Protein AF-A0A378PII3-F1 (afdb_monomer_lite)

Structure (mmCIF, N/CA/C/O backbone):
data_AF-A0A378PII3-F1
#
_entry.id   AF-A0A378PII3-F1
#
loop_
_atom_site.group_PDB
_atom_site.id
_atom_site.type_symbol
_atom_site.label_atom_id
_atom_site.label_alt_id
_atom_site.label_comp_id
_atom_site.label_asym_id
_atom_site.label_entity_id
_atom_site.label_seq_id
_atom_site.pdbx_PDB_ins_code
_atom_site.Cartn_x
_atom_site.Cartn_y
_atom_site.Cartn_z
_atom_site.occupancy
_atom_site.B_iso_or_equiv
_atom_site.auth_seq_id
_atom_site.auth_comp_id
_atom_site.auth_asym_id
_atom_site.auth_atom_id
_atom_site.pdbx_PDB_model_num
ATOM 1 N N . MET A 1 1 ? -76.388 -30.554 -1.267 1.00 51.62 1 MET A N 1
ATOM 2 C CA . MET A 1 1 ? -75.400 -29.836 -2.111 1.00 51.62 1 MET A CA 1
ATOM 3 C C . MET A 1 1 ? -74.611 -28.744 -1.367 1.00 51.62 1 MET A C 1
ATOM 5 O O . MET A 1 1 ? -73.467 -28.515 -1.723 1.00 51.62 1 MET A O 1
ATOM 9 N N . TYR A 1 2 ? -75.135 -28.155 -0.282 1.00 53.41 2 TYR A N 1
ATOM 10 C CA . TYR A 1 2 ? -74.524 -27.028 0.459 1.00 53.41 2 TYR A CA 1
ATOM 11 C C . TYR A 1 2 ? -73.249 -27.338 1.292 1.00 53.41 2 TYR A C 1
ATOM 13 O O . TYR A 1 2 ? -72.469 -26.438 1.593 1.00 53.41 2 TYR A O 1
ATOM 21 N N . CYS A 1 3 ? -72.993 -28.601 1.661 1.00 52.94 3 CYS A N 1
ATOM 22 C CA . CYS A 1 3 ? -71.844 -28.979 2.509 1.00 52.94 3 CYS A CA 1
ATOM 23 C C . CYS A 1 3 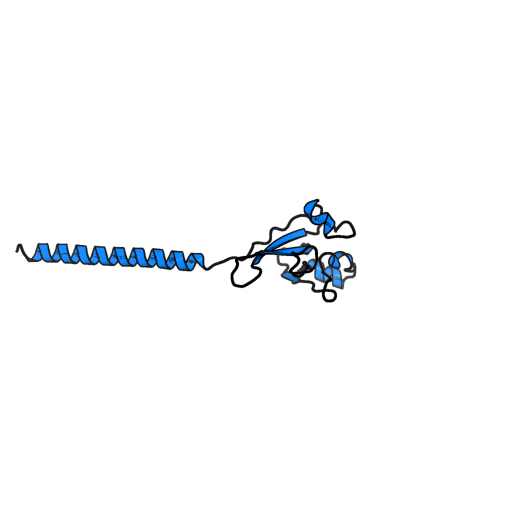? -70.512 -29.098 1.726 1.00 52.94 3 CYS A C 1
ATOM 25 O O . CYS A 1 3 ? -69.435 -28.836 2.259 1.00 52.94 3 CYS A O 1
ATOM 27 N N . ARG A 1 4 ? -70.582 -29.432 0.428 1.00 57.62 4 ARG A N 1
ATOM 28 C CA . ARG A 1 4 ? -69.412 -29.716 -0.429 1.00 57.62 4 ARG A CA 1
ATOM 29 C C . ARG A 1 4 ? -68.685 -28.439 -0.882 1.00 57.62 4 ARG A C 1
ATOM 31 O O . ARG A 1 4 ? -67.461 -28.415 -0.939 1.00 57.62 4 ARG A O 1
ATOM 38 N N . GLU A 1 5 ? -69.428 -27.359 -1.121 1.00 61.97 5 GLU A N 1
ATOM 39 C CA . GLU A 1 5 ? -68.887 -26.041 -1.493 1.00 61.97 5 GLU A CA 1
ATOM 40 C C . GLU A 1 5 ? -68.153 -25.339 -0.342 1.00 61.97 5 GLU A C 1
ATOM 42 O O . GLU A 1 5 ? -67.125 -24.694 -0.558 1.00 61.97 5 GLU A O 1
ATOM 47 N N . LYS A 1 6 ? -68.654 -25.474 0.896 1.00 62.78 6 LYS A N 1
ATOM 48 C CA . LYS A 1 6 ? -67.992 -24.910 2.083 1.00 62.78 6 LYS A CA 1
ATOM 49 C C . LYS A 1 6 ? -66.672 -25.617 2.368 1.00 62.78 6 LYS A C 1
ATOM 51 O O . LYS A 1 6 ? -65.673 -24.942 2.594 1.00 62.78 6 LYS A O 1
ATOM 56 N N . ALA A 1 7 ? -66.654 -26.948 2.284 1.00 70.62 7 ALA A N 1
ATOM 57 C CA . ALA A 1 7 ? -65.437 -27.740 2.442 1.00 70.62 7 ALA A CA 1
ATOM 58 C C . ALA A 1 7 ? -64.378 -27.380 1.384 1.00 70.62 7 ALA A C 1
ATOM 60 O O . ALA A 1 7 ? -63.220 -27.166 1.731 1.00 70.62 7 ALA A O 1
ATOM 61 N N . PHE A 1 8 ? -64.777 -27.204 0.119 1.00 72.81 8 PHE A N 1
ATOM 62 C CA . PHE A 1 8 ? -63.866 -26.798 -0.956 1.00 72.81 8 PHE A CA 1
ATOM 63 C C . PHE A 1 8 ? -63.261 -25.402 -0.729 1.00 72.81 8 PHE A C 1
ATOM 65 O O . PHE A 1 8 ? -62.053 -25.225 -0.855 1.00 72.81 8 PHE A O 1
ATOM 72 N N . LYS A 1 9 ? -64.068 -24.418 -0.305 1.00 71.88 9 LYS A N 1
ATOM 73 C CA . LYS A 1 9 ? -63.573 -23.070 0.038 1.00 71.88 9 LYS A CA 1
ATOM 74 C C . LYS A 1 9 ? -62.637 -23.069 1.250 1.00 71.88 9 LYS A C 1
ATOM 76 O O . LYS A 1 9 ? -61.703 -22.273 1.284 1.00 71.88 9 LYS A O 1
ATOM 81 N N . ILE A 1 10 ? -62.876 -23.937 2.234 1.00 76.06 10 ILE A N 1
ATOM 82 C CA . ILE A 1 10 ? -62.014 -24.078 3.418 1.00 76.06 10 ILE A CA 1
ATOM 83 C C . ILE A 1 10 ? -60.674 -24.708 3.028 1.00 76.06 10 ILE A C 1
ATOM 85 O O . ILE A 1 10 ? -59.633 -24.155 3.365 1.00 76.06 10 ILE A O 1
ATOM 89 N N . ILE A 1 11 ? -60.687 -25.798 2.256 1.00 79.19 11 ILE A N 1
ATOM 90 C CA . ILE A 1 11 ? -59.469 -26.464 1.770 1.00 79.19 11 ILE A CA 1
ATOM 91 C C . ILE A 1 11 ? -58.649 -25.515 0.888 1.00 79.19 11 ILE A C 1
ATOM 93 O O . ILE A 1 11 ? -57.438 -25.411 1.067 1.00 79.19 11 ILE A O 1
ATOM 97 N N . PHE A 1 12 ? -59.303 -24.761 -0.001 1.00 81.12 12 PHE A N 1
ATOM 98 C CA . PHE A 1 12 ? -58.640 -23.761 -0.838 1.00 81.12 12 PHE A CA 1
ATOM 99 C C . PHE A 1 12 ? -57.983 -22.651 -0.006 1.00 81.12 12 PHE A C 1
ATOM 101 O O . PHE A 1 12 ? -56.839 -22.291 -0.265 1.00 81.12 12 PHE A O 1
ATOM 108 N N . LYS A 1 13 ? -58.661 -22.143 1.035 1.00 79.94 13 LYS A N 1
ATOM 109 C CA . LYS A 1 13 ? -58.075 -21.156 1.957 1.00 79.94 13 LYS A CA 1
ATOM 110 C C . LYS A 1 13 ? -56.884 -21.718 2.731 1.00 79.94 13 LYS A C 1
ATOM 112 O O . LYS A 1 13 ? -55.884 -21.025 2.854 1.00 79.94 13 LYS A O 1
ATOM 117 N N . ILE A 1 14 ? -56.976 -22.958 3.214 1.00 82.12 14 ILE A N 1
ATOM 118 C CA . ILE A 1 14 ? -55.885 -23.621 3.941 1.00 82.12 14 ILE A CA 1
ATOM 119 C C . ILE A 1 14 ? -54.668 -23.796 3.024 1.00 82.12 14 ILE A C 1
ATOM 121 O O . ILE A 1 14 ? -53.570 -23.402 3.402 1.00 82.12 14 ILE A O 1
ATOM 125 N N . LEU A 1 15 ? -54.862 -24.300 1.801 1.00 85.38 15 LEU A N 1
ATOM 126 C CA . LEU A 1 15 ? -53.795 -24.427 0.801 1.00 85.38 15 LEU A CA 1
ATOM 127 C C . LEU A 1 15 ? -53.152 -23.074 0.480 1.00 85.38 15 LEU A C 1
ATOM 129 O O . LEU A 1 15 ? -51.929 -22.973 0.470 1.00 85.38 15 LEU A O 1
ATOM 133 N N . LEU A 1 16 ? -53.958 -22.027 0.287 1.00 84.44 16 LEU A N 1
ATOM 134 C CA . LEU A 1 16 ? -53.453 -20.683 0.015 1.00 84.44 16 LEU A CA 1
ATOM 135 C C . LEU A 1 16 ? -52.621 -20.143 1.189 1.00 84.44 16 LEU A C 1
ATOM 137 O O . LEU A 1 16 ? -51.543 -19.596 0.976 1.00 84.44 16 LEU A O 1
ATOM 141 N N . SER A 1 17 ? -53.073 -20.347 2.430 1.00 83.62 17 SER A N 1
ATOM 142 C CA . SER A 1 17 ? -52.323 -19.963 3.631 1.00 83.62 17 SER A CA 1
ATOM 143 C C . SER A 1 17 ? -51.003 -20.726 3.766 1.00 83.62 17 SER A C 1
ATOM 145 O O . SER A 1 17 ? -49.984 -20.105 4.057 1.00 83.62 17 SER A O 1
ATOM 147 N N . PHE A 1 18 ? -50.983 -22.038 3.509 1.00 87.44 18 PHE A N 1
ATOM 148 C CA . PHE A 1 18 ? -49.746 -22.827 3.534 1.00 87.44 18 PHE A CA 1
ATOM 149 C C . PHE A 1 18 ? -48.748 -22.370 2.466 1.00 87.44 18 PHE A C 1
ATOM 151 O O . PHE A 1 18 ? -47.563 -22.236 2.762 1.00 87.44 18 PHE A O 1
ATOM 158 N N . VAL A 1 19 ? -49.217 -22.063 1.252 1.00 90.38 19 VAL A N 1
ATOM 159 C CA . VAL A 1 19 ? -48.364 -21.529 0.179 1.00 90.38 19 VAL A CA 1
ATOM 160 C C . VAL A 1 19 ? -47.758 -20.182 0.579 1.00 90.38 19 VAL A C 1
ATOM 162 O O . VAL A 1 19 ? -46.559 -19.983 0.410 1.00 90.38 19 VAL A O 1
ATOM 165 N N . ILE A 1 20 ? -48.546 -19.282 1.174 1.00 91.00 20 ILE A N 1
ATOM 166 C CA . ILE A 1 20 ? -48.051 -17.981 1.653 1.00 91.00 20 ILE A CA 1
ATOM 167 C C . ILE A 1 20 ? -46.980 -18.164 2.736 1.00 91.00 20 ILE A C 1
ATOM 169 O O . ILE A 1 20 ? -45.941 -17.514 2.677 1.00 91.00 20 ILE A O 1
ATOM 173 N N . ILE A 1 21 ? -47.191 -19.070 3.694 1.00 89.38 21 ILE A N 1
ATOM 174 C CA . ILE A 1 21 ? -46.218 -19.336 4.765 1.00 89.38 21 ILE A CA 1
ATOM 175 C C . ILE A 1 21 ? -44.899 -19.866 4.189 1.00 89.38 21 ILE A C 1
ATOM 177 O O . ILE A 1 21 ? -43.833 -19.404 4.590 1.00 89.38 21 ILE A O 1
ATOM 181 N N . ILE A 1 22 ? -44.959 -20.787 3.223 1.00 90.06 22 ILE A N 1
ATOM 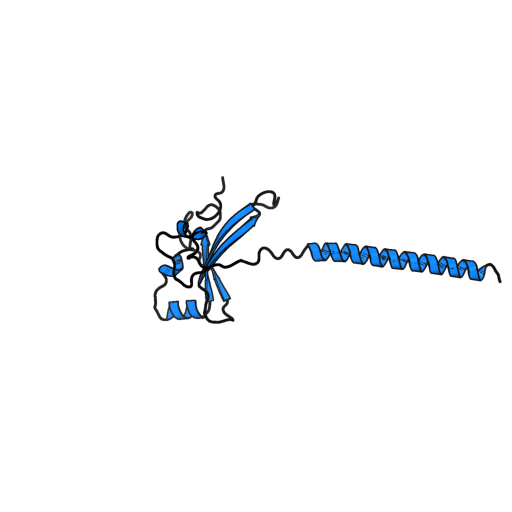182 C CA . ILE A 1 22 ? -43.761 -21.329 2.565 1.00 90.06 22 ILE A CA 1
ATOM 183 C C . ILE A 1 22 ? -43.012 -20.228 1.807 1.00 90.06 22 ILE A C 1
ATOM 185 O O . ILE A 1 22 ? -41.790 -20.149 1.906 1.00 90.06 22 ILE A O 1
ATOM 189 N N . LEU A 1 23 ? -43.725 -19.347 1.099 1.00 91.06 23 LEU A N 1
ATOM 190 C CA . LEU A 1 23 ? -43.113 -18.226 0.381 1.00 91.06 23 LEU A CA 1
ATOM 191 C C . LEU A 1 23 ? -42.424 -17.237 1.331 1.00 91.06 23 LEU A C 1
ATOM 193 O O . LEU A 1 23 ? -41.312 -16.798 1.050 1.00 91.06 23 LEU A O 1
ATOM 197 N N . VAL A 1 24 ? -43.042 -16.924 2.473 1.00 91.25 24 VAL A N 1
ATOM 198 C CA . VAL A 1 24 ? -42.441 -16.047 3.493 1.00 91.25 24 VAL A CA 1
ATOM 199 C C . VAL A 1 24 ? -41.208 -16.700 4.118 1.00 91.25 24 VAL A C 1
ATOM 201 O O . VAL A 1 24 ? -40.173 -16.049 4.244 1.00 91.25 24 VAL A O 1
ATOM 204 N N . ALA A 1 25 ? -41.278 -17.988 4.464 1.00 86.94 25 ALA A N 1
ATOM 205 C CA . ALA A 1 25 ? -40.139 -18.720 5.017 1.00 86.94 25 ALA A CA 1
ATOM 206 C C . ALA A 1 25 ? -38.971 -18.804 4.020 1.00 86.94 25 ALA A C 1
ATOM 208 O O . ALA A 1 25 ? -37.821 -18.609 4.408 1.00 86.94 25 ALA A O 1
ATOM 209 N N . ALA A 1 26 ? -39.259 -19.029 2.735 1.00 87.88 26 ALA A N 1
ATOM 210 C CA . ALA A 1 26 ? -38.253 -19.031 1.680 1.00 87.88 26 ALA A CA 1
ATOM 211 C C . ALA A 1 26 ? -37.614 -17.645 1.494 1.00 87.88 26 ALA A C 1
ATOM 213 O O . ALA A 1 26 ? -36.395 -17.557 1.385 1.00 87.88 26 ALA A O 1
ATOM 214 N N . ALA A 1 27 ? -38.401 -16.565 1.525 1.00 84.75 27 ALA A N 1
ATOM 215 C CA . ALA A 1 27 ? -37.885 -15.199 1.426 1.00 84.75 27 ALA A CA 1
ATOM 216 C C . ALA A 1 27 ? -36.989 -14.824 2.622 1.00 84.75 27 ALA A C 1
ATOM 218 O O . ALA A 1 27 ? -35.913 -14.259 2.431 1.00 84.75 27 ALA A O 1
ATOM 219 N N . LEU A 1 28 ? -37.394 -15.186 3.845 1.00 81.75 28 LEU A N 1
ATOM 220 C CA . LEU A 1 28 ? -36.599 -14.962 5.058 1.00 81.75 28 LEU A CA 1
ATOM 221 C C . LEU A 1 28 ? -35.312 -15.801 5.064 1.00 81.75 28 LEU A C 1
ATOM 223 O O . LEU A 1 28 ? -34.243 -15.285 5.384 1.00 81.75 28 LEU A O 1
ATOM 227 N N . GLY A 1 29 ? -35.393 -17.074 4.665 1.00 78.12 29 GLY A N 1
ATOM 228 C CA . GLY A 1 29 ? -34.227 -17.950 4.540 1.00 78.12 29 GLY A CA 1
ATOM 229 C C . GLY A 1 29 ? -33.249 -17.482 3.460 1.00 78.12 29 GLY A C 1
ATOM 230 O O . GLY A 1 29 ? -32.041 -17.496 3.677 1.00 78.12 29 GLY A O 1
ATOM 231 N N . PHE A 1 30 ? -33.753 -17.001 2.322 1.00 72.88 30 PHE A N 1
ATOM 232 C CA . PHE A 1 30 ? -32.926 -16.468 1.239 1.00 72.88 30 PHE A CA 1
ATOM 233 C C . PHE A 1 30 ? -3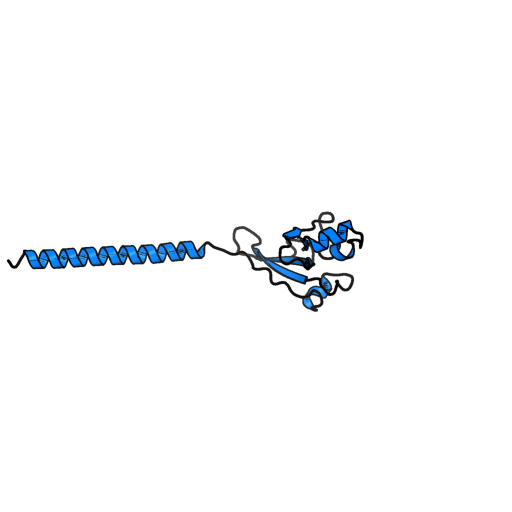2.238 -15.152 1.629 1.00 72.88 30 PHE A C 1
ATOM 235 O O . PHE A 1 30 ? -31.051 -14.991 1.363 1.00 72.88 30 PHE A O 1
ATOM 242 N N . GLY A 1 31 ? -32.930 -14.251 2.339 1.00 68.19 31 GLY A N 1
ATOM 243 C CA . GLY A 1 31 ? -32.317 -13.040 2.899 1.00 68.19 31 GLY A CA 1
ATOM 244 C C . GLY A 1 31 ? -31.202 -13.344 3.907 1.00 68.19 31 GLY A C 1
ATOM 245 O O . GLY A 1 31 ? -30.156 -12.701 3.880 1.00 68.19 31 GLY A O 1
ATOM 246 N N . TYR A 1 32 ? -31.380 -14.373 4.743 1.00 72.50 32 TYR A N 1
ATOM 247 C CA . TYR A 1 32 ? -30.342 -14.839 5.667 1.00 72.50 32 TYR A CA 1
ATOM 248 C C . TYR A 1 32 ? -29.115 -15.411 4.938 1.00 72.50 32 TYR A C 1
ATOM 250 O O . TYR A 1 32 ? -27.982 -15.155 5.342 1.00 72.50 32 TYR A O 1
ATOM 258 N N . LEU A 1 33 ? -29.324 -16.148 3.843 1.00 65.50 33 LEU A N 1
ATOM 259 C CA . LEU A 1 33 ? -28.231 -16.692 3.033 1.00 65.50 33 LEU A CA 1
ATOM 260 C C . LEU A 1 33 ? -27.472 -15.600 2.263 1.00 65.50 33 LEU A C 1
ATOM 262 O O . LEU A 1 33 ? -26.245 -15.642 2.238 1.00 65.50 33 LEU A O 1
ATOM 266 N N . LEU A 1 34 ? -28.167 -14.596 1.713 1.00 60.34 34 LEU A N 1
ATOM 267 C CA . LEU A 1 34 ? -27.534 -13.439 1.060 1.00 60.34 34 LEU A CA 1
ATOM 268 C C . LEU A 1 34 ? -26.732 -12.569 2.037 1.00 60.34 34 LEU A C 1
ATOM 270 O O . LEU A 1 34 ? -25.725 -11.985 1.654 1.00 60.34 34 LEU A O 1
ATOM 274 N N . SER A 1 35 ? -27.127 -12.515 3.311 1.00 62.19 35 SER A N 1
ATOM 275 C CA . SER A 1 35 ? -26.378 -11.779 4.336 1.00 62.19 35 SER A CA 1
ATOM 276 C C . SER A 1 35 ? -25.004 -12.389 4.651 1.00 62.19 35 SER A C 1
ATOM 278 O O . SER A 1 35 ? -24.217 -11.744 5.341 1.00 62.19 35 SER A O 1
ATOM 280 N N . LYS A 1 36 ? -24.714 -13.623 4.208 1.00 54.56 36 LYS A N 1
ATOM 281 C CA . LYS A 1 36 ? -23.481 -14.344 4.565 1.00 54.56 36 LYS A CA 1
ATOM 282 C C . LYS A 1 36 ? -22.351 -14.216 3.534 1.00 54.56 36 LYS A C 1
ATOM 284 O O . LYS A 1 36 ? -21.261 -14.727 3.779 1.00 54.56 36 LYS A O 1
ATOM 289 N N . GLU A 1 37 ? -22.568 -13.535 2.410 1.00 49.16 37 GLU A N 1
ATOM 290 C CA . GLU A 1 37 ? -21.507 -13.244 1.439 1.00 49.16 37 GLU A CA 1
ATOM 291 C C . GLU A 1 37 ? -20.821 -11.924 1.808 1.00 49.16 37 GLU A C 1
ATOM 293 O O . GLU A 1 37 ? -21.064 -10.864 1.240 1.00 49.16 37 GLU A O 1
ATOM 298 N N . GLN A 1 38 ? -19.988 -11.979 2.847 1.00 43.66 38 GLN A N 1
ATOM 299 C CA . GLN A 1 38 ? -19.148 -10.856 3.239 1.00 43.66 38 GLN A CA 1
ATOM 300 C C . GLN A 1 38 ? -17.958 -10.806 2.279 1.00 43.66 38 GLN A C 1
ATOM 302 O O . GLN A 1 38 ? -16.922 -11.422 2.524 1.00 43.66 38 GLN A O 1
ATOM 307 N N . THR A 1 39 ? -18.107 -10.085 1.166 1.00 49.75 39 THR A N 1
ATOM 308 C CA . THR A 1 39 ? -16.963 -9.586 0.397 1.00 49.75 39 THR A CA 1
ATOM 309 C C . THR A 1 39 ? -16.146 -8.711 1.342 1.00 49.75 39 THR A C 1
ATOM 311 O O . THR A 1 39 ? -16.487 -7.550 1.574 1.00 49.75 39 THR A O 1
ATOM 314 N N . GLN A 1 40 ? -15.129 -9.286 1.985 1.00 49.06 40 GLN A N 1
ATOM 315 C CA . GLN A 1 40 ? -14.227 -8.517 2.831 1.00 49.06 40 GLN A CA 1
ATOM 316 C C . GLN A 1 40 ? -13.454 -7.546 1.946 1.00 49.06 40 GLN A C 1
ATOM 318 O O . GLN A 1 40 ? -12.594 -7.967 1.181 1.00 49.06 40 GLN A O 1
ATOM 323 N N . GLY A 1 41 ? -13.821 -6.267 2.070 1.00 57.94 41 GLY A N 1
ATOM 324 C CA . GLY A 1 41 ? -13.088 -5.095 1.605 1.00 57.94 41 GLY A CA 1
ATOM 325 C C . GLY A 1 41 ? -12.609 -5.165 0.160 1.00 57.94 41 GLY A C 1
ATOM 326 O O . GLY A 1 41 ? -11.506 -5.631 -0.110 1.00 57.94 41 GLY A O 1
ATOM 327 N N . GLU A 1 42 ? -13.374 -4.597 -0.773 1.00 78.38 42 GLU A N 1
ATOM 328 C CA . GLU A 1 42 ? -12.770 -4.160 -2.032 1.00 78.38 42 GLU A CA 1
ATOM 329 C C . GLU A 1 42 ? -11.664 -3.139 -1.708 1.00 78.38 42 GLU A C 1
ATOM 331 O O . GLU A 1 42 ? -11.901 -2.137 -1.027 1.00 78.38 42 GLU A O 1
ATOM 336 N N . VAL A 1 43 ? -10.431 -3.411 -2.142 1.00 90.38 43 VAL A N 1
ATOM 337 C CA . VAL A 1 43 ? -9.285 -2.557 -1.811 1.00 90.38 43 VAL A CA 1
ATOM 338 C C . VAL A 1 43 ? -9.351 -1.268 -2.627 1.00 90.38 43 VAL A C 1
ATOM 340 O O . VAL A 1 43 ? -9.178 -1.274 -3.846 1.00 90.38 43 VAL A O 1
ATOM 343 N N . SER A 1 44 ? -9.562 -0.139 -1.947 1.00 93.25 44 SER A N 1
ATOM 344 C CA . SER A 1 44 ? -9.592 1.181 -2.584 1.00 93.25 44 SER A CA 1
ATOM 345 C C . SER A 1 44 ? -8.176 1.717 -2.806 1.00 93.25 44 SER A C 1
ATOM 347 O O . SER A 1 44 ? -7.607 2.415 -1.965 1.00 93.25 44 SER A O 1
ATOM 349 N N . TRP A 1 45 ? -7.599 1.381 -3.957 1.00 95.38 45 TRP A N 1
ATOM 350 C CA . TRP A 1 45 ? -6.281 1.860 -4.365 1.00 95.38 45 TRP A CA 1
ATOM 351 C C . TRP A 1 45 ? -6.294 3.348 -4.733 1.00 95.38 45 TRP A C 1
ATOM 353 O O . TRP A 1 45 ? -7.133 3.821 -5.501 1.00 95.38 45 TRP A O 1
ATOM 363 N N . GLN A 1 46 ? -5.322 4.096 -4.218 1.00 96.81 46 GLN A N 1
ATOM 364 C CA . GLN A 1 46 ? -5.149 5.528 -4.464 1.00 96.81 46 GLN A CA 1
ATOM 365 C C . GLN A 1 46 ? -3.691 5.848 -4.789 1.00 96.81 46 GLN A C 1
ATOM 367 O O . GLN A 1 46 ? -2.813 5.065 -4.470 1.00 96.81 46 GLN A O 1
ATOM 372 N N . SER A 1 47 ? -3.384 7.002 -5.383 1.00 96.06 47 SER A N 1
ATOM 373 C CA . SER A 1 47 ? -1.976 7.394 -5.565 1.00 96.06 47 SER A CA 1
ATOM 374 C C . SER A 1 47 ? -1.277 7.590 -4.214 1.00 96.06 47 SER A C 1
ATOM 376 O O . SER A 1 47 ? -1.781 8.327 -3.360 1.00 96.06 47 SER A O 1
ATOM 378 N N . CYS A 1 48 ? -0.084 7.008 -4.056 1.00 96.00 48 CYS A N 1
ATOM 379 C CA . CYS A 1 48 ? 0.757 7.215 -2.875 1.00 96.00 48 CYS A CA 1
ATOM 380 C C . CYS A 1 48 ? 1.265 8.662 -2.721 1.00 96.00 48 CYS A C 1
ATOM 382 O O . CYS A 1 48 ? 1.721 9.037 -1.646 1.00 96.00 48 CYS A O 1
ATOM 384 N N . TYR A 1 49 ? 1.134 9.516 -3.745 1.00 93.62 49 TYR A N 1
ATOM 385 C CA . TYR A 1 49 ? 1.471 10.944 -3.641 1.00 93.62 49 TYR A CA 1
ATOM 386 C C . TYR A 1 49 ? 0.473 11.756 -2.816 1.00 93.62 49 TYR A C 1
ATOM 388 O O . TYR A 1 49 ? 0.711 12.939 -2.562 1.00 93.62 49 TYR A O 1
ATOM 396 N N . ARG A 1 50 ? -0.651 11.168 -2.390 1.00 95.06 50 ARG A N 1
ATOM 397 C CA . ARG A 1 50 ? -1.584 11.869 -1.507 1.00 95.06 50 ARG A CA 1
ATOM 398 C C . ARG A 1 50 ? -0.930 12.164 -0.151 1.00 95.06 50 ARG A C 1
ATOM 400 O O . ARG A 1 50 ? -0.323 11.261 0.419 1.00 95.06 50 ARG A O 1
ATOM 407 N N . PRO A 1 51 ? -1.139 13.366 0.425 1.00 94.12 51 PRO A N 1
ATOM 408 C CA . PRO A 1 51 ? -0.540 13.743 1.709 1.00 94.12 51 PRO A CA 1
ATOM 409 C C . PRO A 1 51 ? -0.788 12.754 2.852 1.00 94.12 51 PRO A C 1
ATOM 411 O O . PRO A 1 51 ? 0.056 12.597 3.726 1.00 94.12 51 PRO A O 1
ATOM 414 N N . THR A 1 52 ? -1.919 12.043 2.819 1.00 95.06 52 THR A N 1
ATOM 415 C CA . THR A 1 52 ? -2.267 11.028 3.824 1.00 95.06 52 THR A CA 1
ATOM 416 C C . THR A 1 52 ? -1.301 9.835 3.884 1.00 95.06 52 THR A C 1
ATOM 418 O O . THR A 1 52 ? -1.304 9.133 4.889 1.00 95.06 52 THR A O 1
ATOM 421 N N . PHE A 1 53 ? -0.498 9.596 2.840 1.00 95.88 53 PHE A N 1
ATOM 422 C CA . PHE A 1 53 ? 0.445 8.472 2.758 1.00 95.88 53 PHE A CA 1
ATOM 423 C C . PHE A 1 53 ? 1.912 8.897 2.893 1.00 95.88 53 PHE A C 1
ATOM 425 O O . PHE A 1 53 ? 2.790 8.046 2.932 1.00 95.88 53 PHE A O 1
ATOM 432 N N . TRP A 1 54 ? 2.219 10.196 2.974 1.00 92.62 54 TRP A N 1
ATOM 433 C CA . TRP A 1 54 ? 3.612 10.665 2.966 1.00 92.62 54 TRP A CA 1
ATOM 434 C C . TRP A 1 54 ? 4.438 10.136 4.137 1.00 92.62 54 TRP A C 1
ATOM 436 O O . TRP A 1 54 ? 5.625 9.885 3.978 1.00 92.62 54 TRP A O 1
ATOM 446 N N . SER A 1 55 ? 3.817 9.926 5.300 1.00 93.38 55 SER A N 1
ATOM 447 C CA . SER A 1 55 ? 4.499 9.377 6.476 1.00 93.38 55 SER A CA 1
ATOM 448 C C . SER A 1 55 ? 4.856 7.892 6.356 1.00 93.38 55 SER A C 1
ATOM 450 O O . SER A 1 55 ? 5.515 7.367 7.250 1.00 93.38 55 SER A O 1
ATOM 452 N N . TRP A 1 56 ? 4.414 7.206 5.297 1.00 94.31 56 TRP A N 1
ATOM 453 C CA . TRP A 1 56 ? 4.695 5.786 5.070 1.00 94.31 56 TRP A CA 1
ATOM 454 C C . TRP A 1 56 ? 6.078 5.562 4.455 1.00 94.31 56 TRP A C 1
ATOM 456 O O . TRP A 1 56 ? 6.601 4.455 4.524 1.00 94.31 56 TRP A O 1
ATOM 466 N N . PHE A 1 57 ? 6.662 6.602 3.855 1.00 92.25 57 PHE A N 1
ATOM 467 C CA . PHE A 1 57 ? 7.882 6.507 3.065 1.00 92.25 57 PHE A CA 1
ATOM 468 C C . PHE A 1 57 ? 8.932 7.497 3.569 1.00 92.25 57 PHE A C 1
ATOM 470 O O . PHE A 1 57 ? 8.619 8.628 3.938 1.00 92.25 57 PHE A O 1
ATOM 477 N N . SER A 1 58 ? 10.200 7.086 3.547 1.00 88.50 58 SER A N 1
ATOM 478 C CA . SER A 1 58 ? 11.324 7.988 3.852 1.00 88.50 58 SER A CA 1
ATOM 479 C C . SER A 1 58 ? 11.734 8.844 2.648 1.00 88.50 58 SER A C 1
ATOM 481 O O . SER A 1 58 ? 12.323 9.911 2.812 1.00 88.50 58 SER A O 1
ATOM 483 N N . LEU A 1 59 ? 11.424 8.375 1.438 1.00 87.88 59 LEU A N 1
ATOM 484 C CA . LEU A 1 59 ? 11.647 9.058 0.167 1.00 87.88 59 LEU A CA 1
ATOM 485 C C . LEU A 1 59 ? 10.320 9.165 -0.595 1.00 87.88 59 LEU A C 1
ATOM 487 O O . LEU A 1 59 ? 9.401 8.394 -0.321 1.00 87.88 59 LEU A O 1
ATOM 491 N N . PRO A 1 60 ? 10.180 10.107 -1.543 1.00 88.62 60 PRO A N 1
ATOM 492 C CA . PRO A 1 60 ? 8.983 10.176 -2.372 1.00 88.62 60 PRO A CA 1
ATOM 493 C C . PRO A 1 60 ? 8.750 8.846 -3.117 1.00 88.62 60 PRO A C 1
ATOM 495 O O . PRO A 1 60 ? 9.666 8.401 -3.810 1.00 88.62 60 PRO A O 1
ATOM 498 N N . PRO A 1 61 ? 7.554 8.233 -3.012 1.00 91.31 61 PRO A N 1
ATOM 499 C CA . PRO A 1 61 ? 7.256 6.973 -3.690 1.00 91.31 61 PRO A CA 1
ATOM 500 C C . PRO A 1 61 ? 7.187 7.167 -5.215 1.00 91.31 61 PRO A C 1
ATOM 502 O O . PRO A 1 61 ? 6.955 8.289 -5.667 1.00 91.31 61 PRO A O 1
ATOM 505 N N . PRO A 1 62 ? 7.308 6.108 -6.034 1.00 88.81 62 PRO A N 1
ATOM 506 C CA . PRO A 1 62 ? 7.170 6.193 -7.487 1.00 88.81 62 PRO A CA 1
ATOM 507 C C . PRO A 1 62 ? 5.793 6.691 -7.929 1.00 88.81 62 PRO A C 1
ATOM 509 O O . PRO A 1 62 ? 4.775 6.343 -7.329 1.00 88.81 62 PRO A O 1
ATOM 512 N N . ALA A 1 63 ? 5.745 7.450 -9.033 1.00 91.06 63 ALA A N 1
ATOM 513 C CA . ALA A 1 63 ? 4.524 8.049 -9.604 1.00 91.06 63 ALA A CA 1
ATOM 514 C C . ALA A 1 63 ? 3.367 7.054 -9.759 1.00 91.06 63 ALA A C 1
ATOM 516 O O . ALA A 1 63 ? 2.213 7.375 -9.470 1.00 91.06 63 ALA A O 1
ATOM 517 N N . GLN A 1 64 ? 3.691 5.842 -10.206 1.00 91.56 64 GLN A N 1
ATOM 518 C CA . GLN A 1 64 ? 2.719 4.787 -10.454 1.00 91.56 64 GLN A CA 1
ATOM 519 C C . GLN A 1 64 ? 2.344 3.960 -9.213 1.00 91.56 64 GLN A C 1
ATOM 521 O O . GLN A 1 64 ? 1.470 3.099 -9.316 1.00 91.56 64 GLN A O 1
ATOM 526 N N . LEU A 1 65 ? 2.982 4.183 -8.057 1.00 95.06 65 LEU A N 1
ATOM 527 C CA . LEU A 1 65 ? 2.696 3.411 -6.853 1.00 95.06 65 LEU A CA 1
ATOM 528 C C . LEU A 1 65 ? 1.322 3.784 -6.287 1.00 95.06 65 LEU A C 1
ATOM 530 O O . LEU A 1 65 ? 0.989 4.959 -6.081 1.00 95.06 65 LEU A O 1
ATOM 534 N N . GLN A 1 66 ? 0.525 2.753 -6.027 1.00 96.94 66 GLN A N 1
ATOM 535 C CA . GLN A 1 66 ? -0.783 2.867 -5.409 1.00 96.94 66 GLN A CA 1
ATOM 536 C C . GLN A 1 66 ? -0.707 2.465 -3.937 1.00 96.94 66 GLN A C 1
ATOM 538 O O . GLN A 1 66 ? 0.010 1.536 -3.587 1.00 96.94 66 GLN A O 1
ATOM 543 N N . CYS A 1 67 ? -1.453 3.154 -3.084 1.00 97.56 67 CYS A N 1
ATOM 544 C CA . CYS A 1 67 ? -1.539 2.959 -1.645 1.00 97.56 67 CYS A CA 1
ATOM 545 C C . CYS A 1 67 ? -2.993 2.689 -1.257 1.00 97.56 67 CYS A C 1
ATOM 547 O O . CYS A 1 67 ? -3.913 3.277 -1.834 1.00 97.56 67 CYS A O 1
ATOM 549 N N . ALA A 1 68 ? -3.194 1.823 -0.271 1.00 97.00 68 ALA A N 1
ATOM 550 C CA . ALA A 1 68 ? -4.495 1.546 0.318 1.00 97.00 68 ALA A CA 1
ATOM 551 C C . ALA A 1 68 ? -4.363 1.272 1.818 1.00 97.00 68 ALA A C 1
ATOM 553 O O . ALA A 1 68 ? -3.355 0.740 2.283 1.00 97.00 68 ALA A O 1
ATOM 554 N N . ALA A 1 69 ? -5.404 1.631 2.561 1.00 95.56 69 ALA A N 1
ATOM 555 C CA . ALA A 1 69 ? -5.569 1.314 3.970 1.00 95.56 69 ALA A CA 1
ATOM 556 C C . ALA A 1 69 ? -6.817 0.436 4.100 1.00 95.56 69 ALA A C 1
ATOM 558 O O . ALA A 1 69 ? -7.910 0.868 3.738 1.00 95.56 69 ALA A O 1
ATOM 559 N N . ILE A 1 70 ? -6.641 -0.803 4.552 1.00 93.88 70 ILE A N 1
ATOM 560 C CA . ILE A 1 70 ? -7.717 -1.790 4.660 1.00 93.88 70 ILE A CA 1
ATOM 561 C C . ILE A 1 70 ? -8.101 -1.927 6.125 1.00 93.88 70 ILE A C 1
ATOM 563 O O . ILE A 1 70 ? -7.247 -2.227 6.957 1.00 93.88 70 ILE A O 1
ATOM 567 N N . GLU A 1 71 ? -9.377 -1.734 6.438 1.00 92.56 71 GLU A N 1
ATOM 568 C CA . GLU A 1 71 ? -9.917 -2.018 7.766 1.00 92.56 71 GLU A CA 1
ATOM 569 C C . GLU A 1 71 ? -10.306 -3.492 7.872 1.00 92.56 71 GLU A C 1
ATOM 571 O O . GLU A 1 71 ? -11.076 -4.010 7.064 1.00 92.56 71 GLU A O 1
ATOM 576 N N . LEU A 1 72 ? -9.762 -4.166 8.880 1.00 90.50 72 LEU A N 1
ATOM 577 C CA . LEU A 1 72 ? -10.010 -5.570 9.183 1.00 90.50 72 LEU A CA 1
ATOM 578 C C . LEU A 1 72 ? -10.421 -5.704 10.652 1.00 90.50 72 LEU A C 1
ATOM 580 O O . LEU A 1 72 ? -9.964 -4.911 11.476 1.00 90.50 72 LEU A O 1
ATOM 584 N N . PRO A 1 73 ? -11.244 -6.697 11.023 1.00 91.00 73 PRO A N 1
ATOM 585 C CA . PRO A 1 73 ? -11.469 -7.001 12.430 1.00 91.00 73 PRO A CA 1
ATOM 586 C C . PRO A 1 73 ? -10.155 -7.426 13.101 1.00 91.00 73 PRO A C 1
ATOM 588 O O . PRO A 1 73 ? -9.327 -8.111 12.498 1.00 91.00 73 PRO A O 1
ATOM 591 N N . LEU A 1 74 ? -9.958 -7.006 14.351 1.00 89.88 74 LEU A N 1
ATOM 592 C CA . LEU A 1 74 ? -8.796 -7.391 15.157 1.00 89.88 74 LEU A CA 1
ATOM 593 C C . LEU A 1 74 ? -8.842 -8.879 15.526 1.00 89.88 74 LEU A C 1
ATOM 595 O O . LEU A 1 74 ? -7.812 -9.554 15.525 1.00 89.88 74 LEU A O 1
ATOM 599 N N . ASP A 1 75 ? -10.035 -9.362 15.862 1.00 88.12 75 ASP A N 1
ATOM 600 C CA . ASP A 1 75 ? -10.298 -10.708 16.351 1.00 88.12 75 ASP A CA 1
ATOM 601 C C . ASP A 1 75 ? -11.696 -11.196 15.924 1.00 88.12 75 ASP A C 1
ATOM 603 O O . ASP A 1 75 ? -12.459 -10.485 15.263 1.00 88.12 75 ASP A O 1
ATOM 607 N N . ASP A 1 76 ? -12.034 -12.422 16.324 1.00 84.88 76 ASP A N 1
ATOM 608 C CA . ASP A 1 76 ? -13.287 -13.087 15.957 1.00 84.88 76 ASP A CA 1
ATOM 609 C C . ASP A 1 76 ? -14.541 -12.434 16.568 1.00 84.88 76 ASP A C 1
ATOM 611 O O . ASP A 1 76 ? -15.648 -12.672 16.080 1.00 84.88 76 ASP A O 1
ATOM 615 N N . THR A 1 77 ? -14.394 -11.609 17.615 1.00 86.56 77 THR A N 1
ATOM 616 C CA . THR A 1 77 ? -15.521 -10.856 18.196 1.00 86.56 77 THR A CA 1
ATOM 617 C C . THR A 1 77 ? -15.960 -9.721 17.279 1.00 86.56 77 THR A C 1
ATOM 619 O O . THR A 1 77 ? -17.127 -9.343 17.293 1.00 86.56 77 THR A O 1
ATOM 622 N N . GLN A 1 78 ? -15.038 -9.228 16.440 1.00 83.06 78 GLN A N 1
ATOM 623 C CA . GLN A 1 78 ? -15.225 -8.101 15.524 1.00 83.06 78 GLN A CA 1
ATOM 624 C C . GLN A 1 78 ? -15.576 -6.776 16.227 1.00 83.06 78 GLN A C 1
ATOM 626 O O . GLN A 1 78 ? -15.963 -5.815 15.566 1.00 83.06 78 GLN A O 1
ATOM 631 N N . ASP A 1 79 ? -15.379 -6.686 17.547 1.00 87.50 79 ASP A N 1
ATOM 632 C CA . ASP A 1 79 ? -15.671 -5.480 18.337 1.00 87.50 79 ASP A CA 1
ATOM 633 C C . ASP A 1 79 ? -14.644 -4.357 18.112 1.00 87.50 79 ASP A C 1
ATOM 635 O O . ASP A 1 79 ? -14.881 -3.191 18.438 1.00 87.50 79 ASP A O 1
ATOM 639 N N . LYS A 1 80 ? -13.477 -4.705 17.563 1.00 89.75 80 LYS A N 1
ATOM 640 C CA . LYS A 1 80 ? -12.381 -3.784 17.255 1.00 89.75 80 LYS A CA 1
ATOM 641 C C . LYS A 1 80 ? -11.892 -4.012 15.836 1.00 89.75 80 LYS A C 1
ATOM 643 O O . LYS A 1 80 ? -11.838 -5.149 15.369 1.00 89.75 80 LYS A O 1
ATOM 648 N N . THR A 1 81 ? -11.462 -2.937 15.186 1.00 92.19 81 THR A N 1
ATOM 649 C CA . THR A 1 81 ? -10.823 -2.991 13.871 1.00 92.19 81 THR A CA 1
ATOM 650 C C . THR A 1 81 ? -9.381 -2.514 13.931 1.00 92.19 81 THR A C 1
ATOM 652 O O . THR A 1 81 ? -8.975 -1.743 14.802 1.00 92.19 81 THR A O 1
ATOM 655 N N . ILE A 1 82 ? -8.600 -3.008 12.983 1.00 94.31 82 ILE A N 1
ATOM 656 C CA . ILE A 1 82 ? -7.236 -2.595 12.702 1.00 94.31 82 ILE A CA 1
ATOM 657 C C . ILE A 1 82 ? -7.140 -2.174 11.248 1.00 94.31 82 ILE A C 1
ATOM 659 O O . ILE A 1 82 ? -7.847 -2.686 10.383 1.00 94.31 82 ILE A O 1
ATOM 663 N N . THR A 1 83 ? -6.221 -1.267 10.974 1.00 95.12 83 THR A N 1
ATOM 664 C CA . THR A 1 83 ? -5.887 -0.837 9.628 1.00 95.12 83 THR A CA 1
ATOM 665 C C . THR A 1 83 ? -4.604 -1.521 9.185 1.00 95.12 83 THR A C 1
ATOM 667 O O . THR A 1 83 ? -3.593 -1.463 9.887 1.00 95.12 83 THR A O 1
ATOM 670 N N . ILE A 1 84 ? -4.639 -2.133 8.004 1.00 95.56 84 ILE A N 1
ATOM 671 C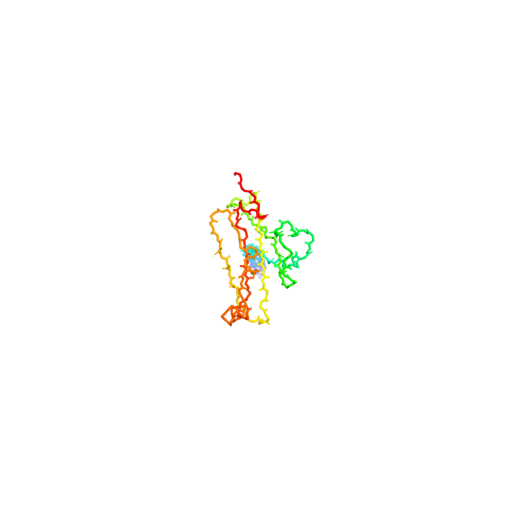 CA . ILE A 1 84 ? -3.476 -2.668 7.301 1.00 95.56 84 ILE A CA 1
ATOM 672 C C . ILE A 1 84 ? -3.147 -1.749 6.129 1.00 95.56 84 ILE A C 1
ATOM 674 O O . ILE A 1 84 ? -3.965 -1.547 5.231 1.00 95.56 84 ILE A O 1
ATOM 678 N N . ALA A 1 85 ? -1.946 -1.183 6.144 1.00 96.62 85 ALA A N 1
ATOM 679 C CA . ALA A 1 85 ? -1.415 -0.408 5.038 1.00 96.62 85 ALA A CA 1
ATOM 680 C C . ALA A 1 85 ? -0.818 -1.329 3.973 1.00 96.62 85 ALA A C 1
ATOM 682 O O . ALA A 1 85 ? -0.085 -2.274 4.281 1.00 96.62 85 ALA A O 1
ATOM 683 N N . MET A 1 86 ? -1.119 -1.028 2.714 1.00 96.75 86 MET A N 1
ATOM 684 C CA . MET A 1 86 ? -0.631 -1.767 1.558 1.00 96.75 86 MET A CA 1
ATOM 685 C C . MET A 1 86 ? -0.201 -0.825 0.440 1.00 96.75 86 MET A C 1
ATOM 687 O O . MET A 1 86 ? -0.781 0.249 0.255 1.00 96.75 86 MET A O 1
ATOM 691 N N . THR A 1 87 ? 0.773 -1.272 -0.347 1.00 96.62 87 THR A N 1
ATOM 692 C CA . THR A 1 87 ? 1.132 -0.670 -1.632 1.00 96.62 87 THR A CA 1
ATOM 693 C C . THR A 1 87 ? 0.891 -1.648 -2.771 1.00 96.62 87 THR A C 1
ATOM 695 O O . THR A 1 87 ? 0.880 -2.860 -2.571 1.00 96.62 87 THR A O 1
ATOM 698 N N . ARG A 1 88 ? 0.680 -1.122 -3.976 1.00 96.00 88 ARG A N 1
ATOM 699 C CA . ARG A 1 88 ? 0.553 -1.881 -5.218 1.00 96.00 88 ARG A CA 1
ATOM 700 C C . ARG A 1 88 ? 1.233 -1.124 -6.342 1.00 96.00 88 ARG A C 1
ATOM 702 O O . ARG A 1 88 ? 0.839 -0.006 -6.671 1.00 96.00 88 ARG A O 1
ATOM 709 N N . LEU A 1 89 ? 2.224 -1.749 -6.961 1.00 94.81 89 LEU A N 1
ATOM 710 C CA . LEU A 1 89 ? 2.710 -1.362 -8.273 1.00 94.81 89 LEU A CA 1
ATOM 711 C C . LEU A 1 89 ? 1.864 -2.096 -9.320 1.00 94.81 89 LEU A C 1
ATOM 713 O O . LEU A 1 89 ? 1.975 -3.319 -9.434 1.00 94.81 89 LEU A O 1
ATOM 717 N N . PRO A 1 90 ? 0.999 -1.402 -10.071 1.00 95.06 90 PRO A N 1
ATOM 718 C CA . PRO A 1 90 ? 0.201 -2.059 -11.088 1.00 95.06 90 PRO A CA 1
ATOM 719 C C . PRO A 1 90 ? 1.073 -2.458 -12.289 1.00 95.06 90 PRO A C 1
ATOM 721 O O . PRO A 1 90 ? 1.731 -1.607 -12.884 1.00 95.06 90 PRO A O 1
ATOM 724 N N . SER A 1 91 ? 1.030 -3.734 -12.684 1.00 94.19 91 SER A N 1
ATOM 725 C CA . SER A 1 91 ? 1.418 -4.149 -14.037 1.00 94.19 91 SER A CA 1
ATOM 726 C C . SER A 1 91 ? 0.561 -3.459 -15.110 1.00 94.19 91 SER A C 1
ATOM 728 O O . SER A 1 91 ? -0.618 -3.164 -14.894 1.00 94.19 91 SER A O 1
ATOM 730 N N . ALA A 1 92 ? 1.158 -3.244 -16.284 1.00 89.50 92 ALA A N 1
ATOM 731 C CA . ALA A 1 92 ? 0.462 -2.814 -17.494 1.00 89.50 92 ALA A CA 1
ATOM 732 C C . ALA A 1 92 ? -0.406 -3.923 -18.124 1.00 89.50 92 ALA A C 1
ATOM 734 O O . ALA A 1 92 ? -1.291 -3.629 -18.928 1.00 89.50 92 ALA A O 1
ATOM 735 N N . ASN A 1 93 ? -0.165 -5.191 -17.780 1.00 93.62 93 ASN A N 1
ATOM 736 C CA . ASN A 1 93 ? -0.968 -6.317 -18.234 1.00 93.62 93 ASN A CA 1
ATOM 737 C C . ASN A 1 93 ? -2.279 -6.390 -17.433 1.00 93.62 93 ASN A C 1
ATOM 739 O O . ASN A 1 93 ? -2.265 -6.566 -16.216 1.00 93.62 93 ASN A O 1
ATOM 743 N N . ALA A 1 94 ? -3.415 -6.290 -18.127 1.00 88.62 94 ALA A N 1
ATOM 744 C CA . ALA A 1 94 ? -4.744 -6.349 -17.516 1.00 88.62 94 ALA A CA 1
ATOM 745 C C . ALA A 1 94 ? -5.061 -7.711 -16.866 1.00 88.62 94 ALA A C 1
ATOM 747 O O . ALA A 1 94 ? -5.880 -7.767 -15.953 1.00 88.62 94 ALA A O 1
ATOM 748 N N . ASP A 1 95 ? -4.396 -8.784 -17.305 1.00 93.50 95 ASP A N 1
ATOM 749 C CA . ASP A 1 95 ? -4.575 -10.143 -16.782 1.00 93.50 95 ASP A CA 1
ATOM 750 C C . ASP A 1 95 ? -3.549 -10.518 -15.697 1.00 93.50 95 ASP A C 1
ATOM 752 O O . ASP A 1 95 ? -3.522 -11.669 -15.234 1.00 93.50 95 ASP A O 1
ATOM 756 N N . ALA A 1 96 ? -2.696 -9.567 -15.298 1.00 95.38 96 ALA A N 1
ATOM 757 C CA . ALA A 1 96 ? -1.671 -9.775 -14.286 1.00 95.38 96 ALA A CA 1
ATOM 758 C C . ALA A 1 96 ? -2.267 -10.301 -12.974 1.00 95.38 96 ALA A C 1
ATOM 760 O O . ALA A 1 96 ? -3.380 -9.961 -12.569 1.00 95.38 96 ALA A O 1
ATOM 761 N N . LYS A 1 97 ? -1.503 -11.158 -12.296 1.00 94.44 97 LYS A N 1
ATOM 762 C CA . LYS A 1 97 ? -1.854 -11.651 -10.959 1.00 94.44 97 LYS A CA 1
ATOM 763 C C . LYS A 1 97 ? -1.183 -10.803 -9.890 1.00 94.44 97 LYS A C 1
ATOM 765 O O . LYS A 1 97 ? -0.258 -10.050 -10.172 1.00 94.44 97 LYS A O 1
ATOM 770 N N . ASP A 1 98 ? -1.640 -10.944 -8.659 1.00 94.88 98 ASP A N 1
ATOM 771 C CA . ASP A 1 98 ? -1.051 -10.261 -7.515 1.00 94.88 98 ASP A CA 1
ATOM 772 C C . ASP A 1 98 ? 0.145 -11.057 -6.973 1.00 94.88 98 ASP A C 1
ATOM 774 O O . ASP A 1 98 ? 0.055 -12.265 -6.745 1.00 94.88 98 ASP A O 1
ATOM 778 N N . LEU A 1 99 ? 1.268 -10.374 -6.754 1.00 94.31 99 LEU A N 1
ATOM 779 C CA . LEU A 1 99 ? 2.458 -10.897 -6.090 1.00 94.31 99 LEU A CA 1
ATOM 780 C C . LEU A 1 99 ? 2.698 -10.095 -4.813 1.00 94.31 99 LEU A C 1
ATOM 782 O O . LEU A 1 99 ? 3.152 -8.953 -4.867 1.00 94.31 99 LEU A O 1
ATOM 786 N N . LEU A 1 100 ? 2.407 -10.699 -3.661 1.00 93.88 100 LEU A N 1
ATOM 787 C CA . LEU A 1 100 ? 2.663 -10.085 -2.363 1.00 93.88 100 LEU A CA 1
ATOM 788 C C . LEU A 1 100 ? 4.119 -10.291 -1.948 1.00 93.88 100 LEU A C 1
ATOM 790 O O . LEU A 1 100 ? 4.585 -11.420 -1.792 1.00 93.88 100 LEU A O 1
ATOM 794 N N . LEU A 1 101 ? 4.813 -9.187 -1.717 1.00 90.88 101 LEU A N 1
ATOM 795 C CA . LEU A 1 101 ? 6.157 -9.173 -1.182 1.00 90.88 101 LEU A CA 1
ATOM 796 C C . LEU A 1 101 ? 6.117 -9.167 0.344 1.00 90.88 101 LEU A C 1
ATOM 798 O O . LEU A 1 101 ? 5.563 -8.261 0.967 1.00 90.88 101 LEU A O 1
ATOM 802 N N . LEU A 1 102 ? 6.749 -10.171 0.941 1.00 88.12 102 LEU A N 1
ATOM 803 C CA . LEU A 1 102 ? 7.034 -10.223 2.368 1.00 88.12 102 LEU A CA 1
ATOM 804 C C . LEU A 1 102 ? 8.540 -10.078 2.531 1.00 88.12 102 LEU A C 1
ATOM 806 O O . LEU A 1 102 ? 9.302 -10.917 2.052 1.00 88.12 102 LEU A O 1
ATOM 810 N N . SER A 1 103 ? 8.965 -9.001 3.169 1.00 75.94 103 SER A N 1
ATOM 811 C CA . SER A 1 103 ? 10.375 -8.704 3.373 1.00 75.94 103 SER A CA 1
ATOM 812 C C . SER A 1 103 ? 10.631 -8.256 4.796 1.00 75.94 103 SER A C 1
ATOM 814 O O . SER A 1 103 ? 9.702 -7.847 5.493 1.00 75.94 103 SER A O 1
ATOM 816 N N . ASP A 1 104 ? 11.911 -8.298 5.163 1.00 70.56 104 ASP A N 1
ATOM 817 C CA . ASP A 1 104 ? 12.433 -7.918 6.475 1.00 70.56 104 ASP A CA 1
ATOM 818 C C . ASP A 1 104 ? 12.127 -8.929 7.606 1.00 70.56 104 ASP A C 1
ATOM 820 O O . ASP A 1 104 ? 11.516 -9.981 7.401 1.00 70.56 104 ASP A O 1
ATOM 824 N N . GLY A 1 105 ? 12.652 -8.654 8.800 1.00 78.62 105 GLY A N 1
ATOM 825 C CA . GLY A 1 105 ? 12.337 -9.359 10.036 1.00 78.62 105 GLY A CA 1
ATOM 826 C C . GLY A 1 105 ? 11.063 -8.835 10.715 1.00 78.62 105 GLY A C 1
ATOM 827 O O . GLY A 1 105 ? 10.349 -7.983 10.182 1.00 78.62 105 GLY A O 1
ATOM 828 N N . PRO A 1 106 ? 10.759 -9.320 11.932 1.00 77.25 106 PRO A N 1
ATOM 829 C CA . PRO A 1 106 ? 9.669 -8.774 12.730 1.00 77.25 106 PRO A CA 1
ATOM 830 C C . PRO A 1 106 ? 9.873 -7.273 12.981 1.00 77.25 106 PRO A C 1
ATOM 832 O O . PRO A 1 106 ? 10.911 -6.871 13.502 1.00 77.25 106 PRO A O 1
ATOM 835 N N . GLY A 1 107 ? 8.875 -6.457 12.636 1.00 83.69 107 GLY A N 1
ATOM 836 C CA . GLY A 1 107 ? 8.920 -5.002 12.822 1.00 83.69 107 GLY A CA 1
ATOM 837 C C . GLY A 1 107 ? 9.243 -4.189 11.564 1.00 83.69 107 GLY A C 1
ATOM 838 O O . GLY A 1 107 ? 9.087 -2.972 11.607 1.00 83.69 107 GLY A O 1
ATOM 839 N N . GLY A 1 108 ? 9.651 -4.836 10.467 1.00 88.50 108 GLY A N 1
ATOM 840 C CA . GLY A 1 108 ? 9.812 -4.214 9.150 1.00 88.50 108 GLY A CA 1
ATOM 841 C C . GLY A 1 108 ? 8.599 -4.412 8.240 1.00 88.50 108 GLY A C 1
ATOM 842 O O . GLY A 1 108 ? 7.729 -5.230 8.537 1.00 88.50 108 GLY A O 1
ATOM 843 N N . HIS A 1 109 ? 8.534 -3.665 7.135 1.00 92.50 109 HIS A N 1
ATOM 844 C CA . HIS A 1 109 ? 7.448 -3.735 6.150 1.00 92.50 109 HIS A CA 1
ATOM 845 C C . HIS A 1 109 ? 7.967 -3.682 4.710 1.00 92.50 109 HIS A C 1
ATOM 847 O O . HIS A 1 109 ? 9.082 -3.236 4.462 1.00 92.50 109 HIS A O 1
ATOM 853 N N . SER A 1 110 ? 7.129 -4.061 3.742 1.00 93.50 110 SER A N 1
ATOM 854 C CA . SER A 1 110 ? 7.492 -4.100 2.314 1.00 93.50 110 SER A CA 1
ATOM 855 C C . SER A 1 110 ? 6.888 -2.971 1.468 1.00 93.50 110 SER A C 1
ATOM 857 O O . SER A 1 110 ? 6.941 -3.038 0.240 1.00 93.50 110 SER A O 1
ATOM 859 N N . LEU A 1 111 ? 6.310 -1.933 2.091 1.00 94.00 111 LEU A N 1
ATOM 860 C CA . LEU A 1 111 ? 5.600 -0.854 1.383 1.00 94.00 111 LEU A CA 1
ATOM 861 C C . LEU A 1 111 ? 6.450 -0.154 0.310 1.00 94.00 111 LEU A C 1
ATOM 863 O O . LEU A 1 111 ? 5.936 0.174 -0.758 1.00 94.00 111 LEU A O 1
ATOM 867 N N . ASP A 1 112 ? 7.736 0.037 0.582 1.00 88.38 112 ASP A N 1
ATOM 868 C CA . ASP A 1 112 ? 8.729 0.697 -0.266 1.00 88.38 112 ASP A CA 1
ATOM 869 C C . ASP A 1 112 ? 9.683 -0.293 -0.954 1.00 88.38 112 ASP A C 1
ATOM 871 O O . ASP A 1 112 ? 10.591 0.127 -1.667 1.00 88.38 112 ASP A O 1
ATOM 875 N N . MET A 1 113 ? 9.4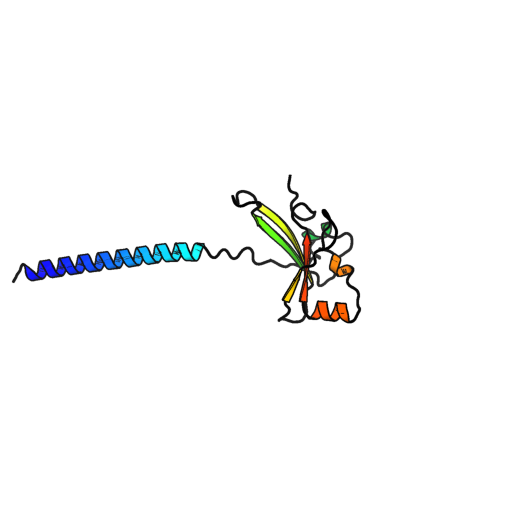77 -1.614 -0.814 1.00 82.88 113 MET A N 1
ATOM 876 C CA . MET A 1 113 ? 10.408 -2.605 -1.379 1.00 82.88 113 MET A CA 1
ATOM 877 C C . MET A 1 113 ? 10.518 -2.506 -2.912 1.00 82.88 113 MET A C 1
ATOM 879 O O . MET A 1 113 ? 11.538 -2.857 -3.507 1.00 82.88 113 MET A O 1
ATOM 883 N N . ILE A 1 114 ? 9.477 -1.979 -3.554 1.00 80.12 114 ILE A N 1
ATOM 884 C CA . ILE A 1 114 ? 9.433 -1.744 -4.994 1.00 80.12 114 ILE A CA 1
ATOM 885 C C . ILE A 1 114 ? 10.555 -0.815 -5.489 1.00 80.12 114 ILE A C 1
ATOM 887 O O . ILE A 1 114 ? 11.019 -0.985 -6.615 1.00 80.12 114 ILE A O 1
ATOM 891 N N . ASP A 1 115 ? 11.024 0.110 -4.647 1.00 77.81 115 ASP A N 1
ATOM 892 C CA . ASP A 1 115 ? 12.075 1.078 -4.987 1.00 77.81 115 ASP A CA 1
ATOM 893 C C . ASP A 1 115 ? 13.456 0.417 -5.068 1.00 77.81 115 ASP A C 1
ATOM 895 O O . ASP A 1 115 ? 14.372 0.931 -5.709 1.00 77.81 115 ASP A O 1
ATOM 899 N N . TRP A 1 116 ? 13.593 -0.756 -4.451 1.00 74.56 116 TRP A N 1
ATOM 900 C CA . TRP A 1 116 ? 14.818 -1.551 -4.422 1.00 74.56 116 TRP A CA 1
ATOM 901 C C . TRP A 1 116 ? 14.862 -2.604 -5.532 1.00 74.56 116 TRP A C 1
ATOM 903 O O . TRP A 1 116 ? 15.900 -3.230 -5.751 1.00 74.56 116 TRP A O 1
ATOM 913 N N . LEU A 1 117 ? 13.745 -2.819 -6.233 1.00 79.81 117 LEU A N 1
ATOM 914 C CA . LEU A 1 117 ? 13.676 -3.743 -7.355 1.00 79.81 117 LEU A CA 1
ATOM 915 C C . LEU A 1 117 ? 14.486 -3.185 -8.527 1.00 79.81 117 LEU A C 1
ATOM 917 O O . LEU A 1 117 ? 14.146 -2.141 -9.087 1.00 79.81 117 LEU A O 1
ATOM 921 N N . SER A 1 118 ? 15.531 -3.917 -8.913 1.00 81.69 118 SER A N 1
ATOM 922 C CA . SER A 1 118 ? 16.425 -3.569 -10.015 1.00 81.69 118 SER A CA 1
ATOM 923 C C . SER A 1 118 ? 15.678 -3.374 -11.339 1.00 81.69 118 SER A C 1
ATOM 925 O O . SER A 1 118 ? 14.536 -3.784 -11.550 1.00 81.69 118 SER A O 1
ATOM 927 N N . GLU A 1 119 ? 16.366 -2.749 -12.284 1.00 85.25 119 GLU A N 1
ATOM 928 C CA . GLU A 1 119 ? 15.914 -2.611 -13.666 1.00 85.25 119 GLU A CA 1
ATOM 929 C C . GLU A 1 119 ? 16.612 -3.651 -14.559 1.00 85.25 119 GLU A C 1
ATOM 931 O O . GLU A 1 119 ? 17.036 -3.357 -15.676 1.00 85.25 119 GLU A O 1
ATOM 936 N N . ASP A 1 120 ? 16.801 -4.871 -14.056 1.00 91.69 120 ASP A N 1
ATOM 937 C CA . ASP A 1 120 ? 17.247 -5.998 -14.877 1.00 91.69 120 ASP A CA 1
ATOM 938 C C . ASP A 1 120 ? 16.067 -6.664 -15.604 1.00 91.69 120 ASP A C 1
ATOM 940 O O . ASP A 1 120 ? 14.894 -6.384 -15.352 1.00 91.69 120 ASP A O 1
ATOM 944 N N . GLU A 1 121 ? 16.379 -7.513 -16.580 1.00 90.19 121 GLU A N 1
ATOM 945 C CA . GLU A 1 121 ? 15.375 -8.191 -17.409 1.00 90.19 121 GLU A CA 1
ATOM 946 C C . GLU A 1 121 ? 14.420 -9.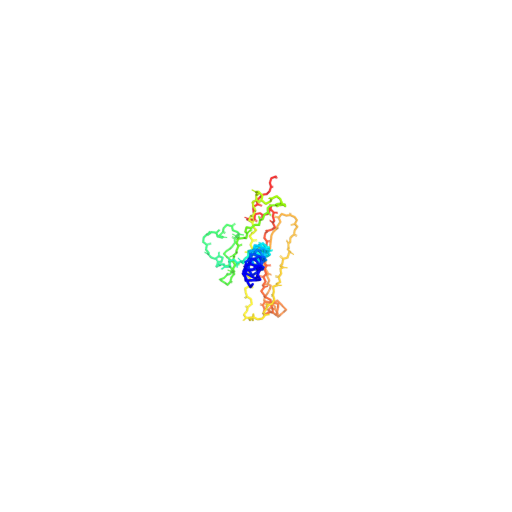068 -16.585 1.00 90.19 121 GLU A C 1
ATOM 948 O O . GLU A 1 121 ? 13.217 -9.112 -16.854 1.00 90.19 121 GLU A O 1
ATOM 953 N N . TYR A 1 122 ? 14.937 -9.719 -15.543 1.00 87.94 122 TYR A N 1
ATOM 954 C CA . TYR A 1 122 ? 14.150 -10.589 -14.676 1.00 87.94 122 TYR A CA 1
ATOM 955 C C . TYR A 1 122 ? 13.109 -9.791 -13.885 1.00 87.94 122 TYR A C 1
ATOM 957 O O . TYR A 1 122 ? 11.921 -10.119 -13.883 1.00 87.94 122 TYR A O 1
ATOM 965 N N . THR A 1 123 ? 13.533 -8.691 -13.272 1.00 89.75 123 THR A N 1
ATOM 966 C CA . THR A 1 123 ? 12.664 -7.824 -12.480 1.00 89.75 123 THR A CA 1
ATOM 967 C C . THR A 1 123 ? 11.639 -7.096 -13.344 1.00 89.75 123 THR A C 1
ATOM 969 O O . THR A 1 123 ? 10.493 -6.937 -12.922 1.00 89.75 123 THR A O 1
ATOM 972 N N . ARG A 1 124 ? 11.988 -6.719 -14.581 1.00 89.56 124 ARG A N 1
ATOM 973 C CA . ARG A 1 124 ? 11.001 -6.206 -15.546 1.00 89.56 124 ARG A CA 1
ATOM 974 C C . ARG A 1 124 ? 9.949 -7.249 -15.891 1.00 89.56 124 ARG A C 1
ATOM 976 O O . ARG A 1 124 ? 8.766 -6.961 -15.783 1.00 89.56 124 ARG A O 1
ATOM 983 N N . THR A 1 125 ? 10.370 -8.478 -16.192 1.00 90.94 125 THR A N 1
ATOM 984 C CA . THR A 1 125 ? 9.445 -9.586 -16.483 1.00 90.94 125 THR A CA 1
ATOM 985 C C . THR A 1 125 ? 8.463 -9.817 -15.329 1.00 90.94 125 THR A C 1
ATOM 987 O O . THR A 1 125 ? 7.275 -10.048 -15.558 1.00 90.94 125 THR A O 1
ATOM 990 N N . LEU A 1 126 ? 8.935 -9.702 -14.082 1.00 91.25 126 LEU A N 1
ATOM 991 C CA . LEU A 1 126 ? 8.083 -9.754 -12.892 1.00 91.25 126 LEU A CA 1
ATOM 992 C C . LEU A 1 126 ? 7.087 -8.587 -12.836 1.00 91.25 126 LEU A C 1
ATOM 994 O O . LEU A 1 126 ? 5.891 -8.833 -12.695 1.00 91.25 126 LEU A O 1
ATOM 998 N N . LYS A 1 127 ? 7.556 -7.339 -12.975 1.00 90.75 127 LYS A N 1
ATOM 999 C CA . LYS A 1 127 ? 6.705 -6.131 -12.966 1.00 90.75 127 LYS A CA 1
ATOM 1000 C C . LYS A 1 127 ? 5.663 -6.147 -14.101 1.00 90.75 127 LYS A C 1
ATOM 1002 O O . LYS A 1 127 ? 4.557 -5.651 -13.917 1.00 90.75 127 LYS A O 1
ATOM 1007 N N . ASP A 1 128 ? 5.983 -6.762 -15.238 1.00 91.12 128 ASP A N 1
ATOM 1008 C CA . ASP A 1 128 ? 5.069 -6.910 -16.376 1.00 91.12 128 ASP A CA 1
ATOM 1009 C C . ASP A 1 128 ? 4.047 -8.039 -16.168 1.00 91.12 128 ASP A C 1
ATOM 1011 O O . ASP A 1 128 ? 2.918 -7.963 -16.655 1.00 91.12 128 ASP A O 1
ATOM 1015 N N . SER A 1 129 ? 4.396 -9.081 -15.414 1.00 93.88 129 SER A N 1
ATOM 1016 C CA . SER A 1 129 ? 3.525 -10.248 -15.202 1.00 93.88 129 SER A CA 1
ATOM 1017 C C . SER A 1 129 ? 2.624 -10.127 -13.971 1.00 93.88 129 SER A C 1
ATOM 1019 O O . SER A 1 129 ? 1.590 -10.798 -13.901 1.00 93.88 129 SER A O 1
ATOM 1021 N N . PHE A 1 130 ? 2.999 -9.281 -13.006 1.00 95.81 130 PHE A N 1
ATOM 1022 C CA . PHE A 1 130 ? 2.323 -9.180 -11.717 1.00 95.81 130 PHE A CA 1
ATOM 1023 C C . PHE A 1 130 ? 2.050 -7.739 -11.302 1.00 95.81 130 PHE A C 1
ATOM 1025 O O . PHE A 1 130 ? 2.895 -6.858 -11.445 1.00 95.81 130 PHE A O 1
ATOM 1032 N N . HIS A 1 131 ? 0.897 -7.507 -10.678 1.00 95.19 131 HIS A N 1
ATOM 1033 C CA . HIS A 1 131 ? 0.800 -6.400 -9.740 1.00 95.19 131 HIS A CA 1
ATOM 1034 C C . HIS A 1 131 ? 1.653 -6.761 -8.526 1.00 95.19 131 HIS A C 1
ATOM 1036 O O . HIS A 1 131 ? 1.474 -7.824 -7.939 1.00 95.19 131 HIS A O 1
ATOM 1042 N N . VAL A 1 132 ? 2.599 -5.908 -8.160 1.00 95.06 132 VAL A N 1
ATOM 1043 C CA . VAL A 1 132 ? 3.511 -6.188 -7.049 1.00 95.06 132 VAL A CA 1
ATOM 1044 C C . VAL A 1 132 ? 3.010 -5.449 -5.819 1.00 95.06 132 VAL A C 1
ATOM 1046 O O . VAL A 1 132 ? 2.885 -4.227 -5.855 1.00 95.06 132 VAL A O 1
ATOM 1049 N N . LEU A 1 133 ? 2.696 -6.176 -4.749 1.00 95.56 133 LEU A N 1
ATOM 1050 C CA . LEU A 1 133 ? 2.098 -5.620 -3.542 1.00 95.56 133 LEU A CA 1
ATOM 1051 C C . LEU A 1 133 ? 3.099 -5.606 -2.394 1.00 95.56 133 LEU A C 1
ATOM 1053 O O . LEU A 1 133 ? 3.785 -6.597 -2.149 1.00 95.56 133 LEU A O 1
ATOM 1057 N N . GLY A 1 134 ? 3.125 -4.498 -1.662 1.00 95.06 134 GLY A N 1
ATOM 1058 C CA . GLY A 1 134 ? 3.773 -4.378 -0.364 1.00 95.06 134 GLY A CA 1
ATOM 1059 C C . GLY A 1 134 ? 2.737 -4.320 0.755 1.00 95.06 134 GLY A C 1
ATOM 1060 O O . GLY A 1 134 ? 1.591 -3.920 0.542 1.00 95.06 134 GLY A O 1
ATOM 1061 N N . VAL A 1 135 ? 3.130 -4.706 1.965 1.00 94.94 135 VAL A N 1
ATOM 1062 C CA . VAL A 1 135 ? 2.272 -4.686 3.152 1.00 94.94 135 VAL A CA 1
ATOM 1063 C C . VAL A 1 135 ? 3.073 -4.277 4.382 1.00 94.94 135 VAL A C 1
ATOM 1065 O O . VAL A 1 135 ? 4.218 -4.693 4.561 1.00 94.94 135 VAL A O 1
ATOM 1068 N N . ALA A 1 136 ? 2.451 -3.480 5.247 1.00 95.06 136 ALA A N 1
ATOM 1069 C CA . ALA A 1 136 ? 2.870 -3.342 6.633 1.00 95.06 136 ALA A CA 1
ATOM 1070 C C . ALA A 1 136 ? 1.972 -4.236 7.483 1.00 95.06 136 ALA A C 1
ATOM 1072 O O . ALA A 1 136 ? 0.753 -4.064 7.537 1.00 95.06 136 ALA A O 1
ATOM 1073 N N . GLN A 1 137 ? 2.561 -5.244 8.111 1.00 91.56 137 GLN A N 1
ATOM 1074 C CA . GLN A 1 137 ? 1.838 -6.208 8.926 1.00 91.56 137 GLN A CA 1
ATOM 1075 C C . GLN A 1 137 ? 1.186 -5.505 10.129 1.00 91.56 137 GLN A C 1
ATOM 1077 O O . GLN A 1 137 ? 1.569 -4.398 10.511 1.00 91.56 137 GLN A O 1
ATOM 1082 N N . ARG A 1 138 ? 0.204 -6.156 10.769 1.00 91.75 138 ARG A N 1
ATOM 1083 C CA . ARG A 1 138 ? -0.374 -5.643 12.024 1.00 91.75 138 ARG A CA 1
ATOM 1084 C C . ARG A 1 138 ? 0.735 -5.340 13.040 1.00 91.75 138 ARG A C 1
ATOM 1086 O O . ARG A 1 138 ? 1.681 -6.117 13.163 1.00 91.75 138 ARG A O 1
ATOM 1093 N N . GLY A 1 139 ? 0.622 -4.236 13.774 1.00 91.88 139 GLY A N 1
ATOM 1094 C CA . GLY A 1 139 ? 1.639 -3.833 14.747 1.00 91.88 139 GLY A CA 1
ATOM 1095 C C . GLY A 1 139 ? 2.888 -3.171 14.150 1.00 91.88 139 GLY A C 1
ATOM 1096 O O . GLY A 1 139 ? 3.695 -2.636 14.907 1.00 91.88 139 GLY A O 1
ATOM 1097 N N . VAL A 1 140 ? 3.046 -3.158 12.822 1.00 93.00 140 VAL A N 1
ATOM 1098 C CA . VAL A 1 140 ? 4.149 -2.482 12.129 1.00 93.00 140 VAL A CA 1
ATOM 1099 C C . VAL A 1 140 ? 3.632 -1.189 11.519 1.00 93.00 140 VAL A C 1
ATOM 1101 O O . VAL A 1 140 ? 2.695 -1.203 10.724 1.00 93.00 140 VAL A O 1
ATOM 1104 N N . LYS A 1 141 ? 4.242 -0.053 11.870 1.00 92.75 141 LYS A N 1
ATOM 1105 C CA . LYS A 1 141 ? 3.863 1.238 11.280 1.00 92.75 141 LYS A CA 1
ATOM 1106 C C . LYS A 1 141 ? 4.011 1.173 9.754 1.00 92.75 141 LYS A C 1
ATOM 1108 O O . LYS A 1 141 ? 4.991 0.606 9.293 1.00 92.75 141 LYS A O 1
ATOM 1113 N N . PRO A 1 142 ? 3.088 1.758 8.977 1.00 94.75 142 PRO A N 1
ATOM 1114 C CA . PRO A 1 142 ? 1.979 2.619 9.392 1.00 94.75 142 PRO A CA 1
ATOM 1115 C C . PRO A 1 142 ? 0.664 1.882 9.703 1.00 94.75 142 PRO A C 1
ATOM 1117 O O . PRO A 1 142 ? -0.336 2.546 9.969 1.00 94.75 142 PRO A O 1
ATOM 1120 N N . SER A 1 143 ? 0.639 0.548 9.695 1.00 95.56 143 SER A N 1
ATOM 1121 C CA . SER A 1 143 ? -0.529 -0.216 10.147 1.00 95.56 143 SER A CA 1
ATOM 1122 C C . SER A 1 143 ? -0.792 -0.002 11.639 1.00 95.56 143 SER A C 1
ATOM 1124 O O . SER A 1 143 ? 0.093 0.410 12.397 1.00 95.56 143 SER A O 1
ATOM 1126 N N . THR A 1 144 ? -2.028 -0.272 12.066 1.00 95.50 144 THR A N 1
ATOM 1127 C CA . THR A 1 144 ? -2.457 -0.072 13.455 1.00 95.50 144 THR A CA 1
ATOM 1128 C C . THR A 1 144 ? -1.539 -0.828 14.414 1.00 95.50 144 THR A C 1
ATOM 1130 O O . THR A 1 144 ? -1.309 -2.033 14.263 1.00 95.50 144 THR A O 1
ATOM 1133 N N . ALA A 1 145 ? -1.006 -0.102 15.400 1.00 89.56 145 ALA A N 1
ATOM 1134 C CA . ALA A 1 145 ? -0.269 -0.688 16.510 1.00 89.56 145 ALA A CA 1
ATOM 1135 C C . ALA A 1 145 ? -1.220 -1.538 17.359 1.00 89.56 145 ALA A C 1
ATOM 1137 O O . ALA A 1 145 ? -2.361 -1.139 17.582 1.00 89.56 145 ALA A O 1
ATOM 1138 N N . ILE A 1 146 ? -0.742 -2.691 17.816 1.00 83.12 146 ILE A N 1
ATOM 1139 C CA . ILE A 1 146 ? -1.488 -3.566 18.720 1.00 83.12 146 ILE A CA 1
ATOM 1140 C C . ILE A 1 146 ? -0.795 -3.490 20.075 1.00 83.12 146 ILE A C 1
ATOM 1142 O O . ILE A 1 146 ? 0.426 -3.657 20.133 1.00 83.12 146 ILE A O 1
ATOM 1146 N N . ASP A 1 147 ? -1.560 -3.185 21.115 1.00 68.12 147 ASP A N 1
ATOM 1147 C CA . ASP A 1 147 ? -1.147 -3.188 22.517 1.00 68.12 147 ASP A CA 1
ATOM 1148 C C . ASP A 1 147 ? -1.477 -4.511 23.227 1.00 68.12 147 ASP A C 1
ATOM 1150 O O . ASP A 1 147 ? -2.428 -5.214 22.810 1.00 68.12 147 ASP A O 1
#

Sequence (147 aa):
MYCREKAFKIIFKILLSFVIIILVAAALGFGYLLSKEQTQGEVSWQSCYRPTFWSWFSLPPPAQLQCAAIELPLDDTQDKTITIAMTRLPSANADAKDLLLLSDGPGGHSLDMIDWLSEDEYTRTLKDSFHVLGVAQRGVKPSTAID

Foldseek 3Di:
DVPVVVVVVVVVVVVVVVVVVVVVVVVVVVVVVVVPPPPQDDWDWDFCPPPVNPVVDPDDADRQKTKTWGWDQPDPVSPDIKIKIKIWRDAPDPPAAADEDDDDDPQDWCRRVLVVQDPDPVSVVVSNRHTYMIIQDECHPPIDRDD

pLDDT: mean 85.54, std 12.3, range [43.66, 97.56]

Radius of gyration: 27.52 Å; chains: 1; bounding box: 93×44×41 Å

Organism: NCBI:txid29433

Secondary structure (DSSP, 8-state):
-HHHHHHHHHHHHHHHHHHHHHHHHHHHHHHHHHTT---------EETTSGGGGGG-SSPPPTT-EEEEEEEESSTT-SSEEEEEEEEE--S-TTPEEEE---SSTT---TTGGGG---SHHHHHHHHHEEEEEE--TTSTTSPP--